Protein AF-A0A5B0ICY9-F1 (afdb_monomer)

pLDDT: mean 80.34, std 13.55, range [51.31, 96.56]

Sequence (49 aa):
VITAMSQDPPPRRLVLGNSGYDAVVETLEKDLAEIRRNEDLSRSADFPA

Radius of gyration: 16.91 Å; Cα contacts (8 Å, |Δi|>4): 9; chains: 1; bounding box: 38×29×36 Å

Structure (mmCIF, N/CA/C/O backbone):
data_AF-A0A5B0ICY9-F1
#
_entry.id   AF-A0A5B0ICY9-F1
#
loop_
_atom_site.group_PDB
_atom_site.id
_atom_site.type_symbol
_atom_site.label_atom_id
_atom_site.label_alt_id
_atom_site.label_comp_id
_atom_site.label_asym_id
_atom_site.label_entity_id
_atom_site.label_seq_id
_atom_site.pdbx_PDB_ins_code
_atom_site.Cartn_x
_atom_site.Cartn_y
_atom_site.Cartn_z
_atom_site.occupancy
_atom_site.B_iso_or_equiv
_atom_site.auth_seq_id
_atom_site.auth_comp_id
_atom_site.auth_asym_id
_atom_site.auth_atom_id
_atom_site.pdbx_PDB_model_num
ATOM 1 N N . VAL A 1 1 ? -12.651 -1.398 18.491 1.00 51.41 1 VAL A N 1
ATOM 2 C CA . VAL A 1 1 ? -11.294 -2.005 18.518 1.00 51.41 1 VAL A CA 1
ATOM 3 C C . VAL A 1 1 ? -11.323 -3.475 18.942 1.00 51.41 1 VAL A C 1
ATOM 5 O O . VAL A 1 1 ? -10.642 -4.263 18.306 1.00 51.41 1 VAL A O 1
ATOM 8 N N . ILE A 1 2 ? -12.158 -3.879 19.912 1.00 51.31 2 ILE A N 1
ATOM 9 C CA . ILE A 1 2 ? -12.286 -5.286 20.361 1.00 51.31 2 ILE A CA 1
ATOM 10 C C . ILE A 1 2 ? -12.660 -6.267 19.225 1.00 51.31 2 ILE A C 1
ATOM 12 O O . ILE A 1 2 ? -12.165 -7.385 19.201 1.00 51.31 2 ILE A O 1
ATOM 16 N N . THR A 1 3 ? -13.435 -5.837 18.226 1.00 57.97 3 THR A N 1
ATOM 17 C CA . THR A 1 3 ? -13.899 -6.700 17.120 1.00 57.97 3 THR A CA 1
ATOM 18 C C . THR A 1 3 ? -12.806 -7.101 16.119 1.00 57.97 3 THR A C 1
ATOM 20 O O . THR A 1 3 ? -12.889 -8.164 15.516 1.00 57.97 3 THR A O 1
ATOM 23 N N . ALA A 1 4 ? -11.767 -6.281 15.925 1.00 55.38 4 ALA A N 1
ATOM 24 C CA . ALA A 1 4 ? -10.729 -6.556 14.923 1.00 55.38 4 ALA A CA 1
ATOM 25 C C . ALA A 1 4 ? -9.728 -7.631 15.382 1.00 55.38 4 ALA A C 1
ATOM 27 O O . ALA A 1 4 ? -9.154 -8.330 14.554 1.00 55.38 4 ALA A O 1
ATOM 28 N N . MET A 1 5 ? -9.557 -7.800 16.698 1.00 58.53 5 MET A N 1
ATOM 29 C CA . MET A 1 5 ? -8.723 -8.863 17.273 1.00 58.53 5 MET A CA 1
ATOM 30 C C . MET A 1 5 ? -9.427 -10.226 17.314 1.00 58.53 5 MET A C 1
ATOM 32 O O . MET A 1 5 ? -8.812 -11.210 17.700 1.00 58.53 5 MET A O 1
ATOM 36 N N . SER A 1 6 ? -10.707 -10.287 16.933 1.00 60.69 6 SER A N 1
ATOM 37 C CA . SER A 1 6 ? -11.484 -11.531 16.856 1.00 60.69 6 SER A CA 1
ATOM 38 C C . SER A 1 6 ? -11.372 -12.234 15.496 1.00 60.69 6 SER A C 1
ATOM 40 O O . SER A 1 6 ? -12.019 -13.258 15.301 1.00 60.69 6 SER A O 1
ATOM 42 N N . GLN A 1 7 ? -10.607 -11.686 14.542 1.00 62.00 7 GLN A N 1
ATOM 43 C CA . GLN A 1 7 ? -10.331 -12.370 13.276 1.00 62.00 7 GLN A CA 1
ATOM 44 C C . GLN A 1 7 ? -9.257 -13.442 13.481 1.00 62.00 7 GLN A C 1
ATOM 46 O O . GLN A 1 7 ? -8.274 -13.192 14.176 1.00 62.00 7 GLN A O 1
ATOM 51 N N . ASP A 1 8 ? -9.448 -14.611 12.867 1.00 62.47 8 ASP A N 1
ATOM 52 C CA . ASP A 1 8 ? -8.479 -15.706 12.870 1.00 62.47 8 ASP A CA 1
ATOM 53 C C . ASP A 1 8 ? -8.028 -16.001 11.424 1.00 62.47 8 ASP A C 1
ATOM 55 O O . ASP A 1 8 ? -8.838 -16.486 10.625 1.00 62.47 8 ASP A O 1
ATOM 59 N N . PRO A 1 9 ? -6.780 -15.659 11.042 1.00 67.56 9 PRO A N 1
ATOM 60 C CA . PRO A 1 9 ? -5.722 -15.083 11.877 1.00 67.56 9 PRO A CA 1
ATOM 61 C C . PRO A 1 9 ? -5.902 -13.572 12.131 1.00 67.56 9 PRO A C 1
ATOM 63 O O . PRO A 1 9 ? -6.445 -12.856 11.282 1.00 67.56 9 PRO A O 1
ATOM 66 N N . PRO A 1 10 ? -5.401 -13.047 13.265 1.00 64.38 10 PRO A N 1
ATOM 67 C CA . PRO A 1 10 ? -5.530 -11.634 13.593 1.00 64.38 10 PRO A CA 1
ATOM 68 C C . PRO A 1 10 ? -4.783 -10.761 12.573 1.00 64.38 10 PRO A C 1
ATOM 70 O O . PRO A 1 10 ? -3.702 -11.135 12.095 1.00 64.38 10 PRO A O 1
ATOM 73 N N . PRO A 1 11 ? -5.316 -9.572 12.237 1.00 73.12 11 PRO A N 1
ATOM 74 C CA . PRO A 1 11 ? -4.693 -8.702 11.254 1.00 73.12 11 PRO A CA 1
ATOM 75 C C . PRO A 1 11 ? -3.318 -8.244 11.751 1.00 73.12 11 PRO A C 1
ATOM 77 O O . PRO A 1 11 ? -3.187 -7.667 12.828 1.00 73.12 11 PRO A O 1
ATOM 80 N N . ARG A 1 12 ? -2.280 -8.453 10.929 1.00 77.25 12 ARG A N 1
ATOM 81 C CA . ARG A 1 12 ? -0.895 -8.037 11.233 1.00 77.25 12 ARG A CA 1
ATOM 82 C C . ARG A 1 12 ? -0.738 -6.520 11.399 1.00 77.25 12 ARG A C 1
ATOM 84 O O . ARG A 1 12 ? 0.211 -6.069 12.032 1.00 77.25 12 ARG A O 1
ATOM 91 N N . ARG A 1 13 ? -1.644 -5.727 10.821 1.00 76.44 13 ARG A N 1
ATOM 92 C CA . ARG A 1 13 ? -1.662 -4.265 10.924 1.00 76.44 13 ARG A CA 1
ATOM 93 C C . ARG A 1 13 ? -3.110 -3.788 10.883 1.00 76.44 13 ARG A C 1
ATOM 95 O O . ARG A 1 13 ? -3.840 -4.138 9.961 1.00 76.44 13 ARG A O 1
ATOM 102 N N . LEU A 1 14 ? -3.513 -2.999 11.874 1.00 80.12 14 LEU A N 1
ATOM 103 C CA . LEU A 1 14 ? -4.835 -2.381 11.936 1.00 80.12 14 LEU A CA 1
ATOM 104 C C . LEU A 1 14 ? -4.661 -0.865 11.903 1.00 80.12 14 LEU A C 1
ATOM 106 O O . LEU A 1 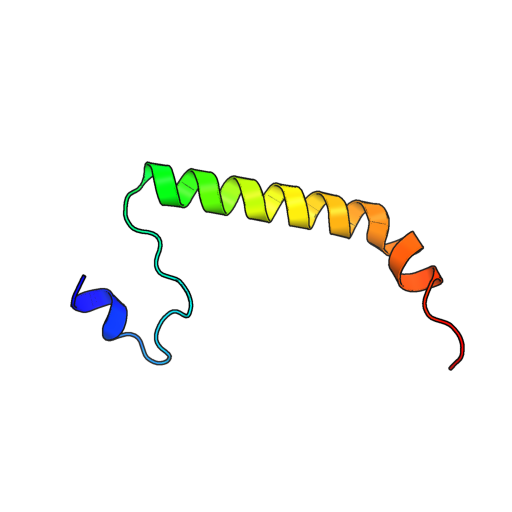14 ? -4.154 -0.278 12.857 1.00 80.12 14 LEU A O 1
ATOM 110 N N . VAL A 1 15 ? -5.063 -0.239 10.800 1.00 80.12 15 VAL A N 1
ATOM 111 C CA . VAL A 1 15 ? -5.055 1.220 10.676 1.00 80.12 15 VAL A CA 1
ATOM 112 C C . VAL A 1 15 ? -6.364 1.756 11.242 1.00 80.12 15 VAL A C 1
ATOM 114 O O . VAL A 1 15 ? -7.444 1.306 10.864 1.00 80.12 15 VAL A O 1
ATOM 117 N N . LEU A 1 16 ? -6.264 2.684 12.192 1.00 82.06 16 LEU A N 1
ATOM 118 C CA . LEU A 1 16 ? -7.418 3.286 12.849 1.00 82.06 16 LEU A CA 1
ATOM 119 C C . LEU A 1 16 ? -7.700 4.661 12.240 1.00 82.06 16 LEU A C 1
ATOM 121 O O . LEU A 1 16 ? -6.816 5.513 12.194 1.00 82.06 16 LEU A O 1
ATOM 125 N N . GLY A 1 17 ? -8.949 4.875 11.826 1.00 80.81 17 GLY A N 1
ATOM 126 C CA . GLY A 1 17 ? -9.401 6.109 11.180 1.00 80.81 17 GLY A CA 1
ATOM 127 C C . GLY A 1 17 ? -9.434 5.995 9.655 1.00 80.81 17 GLY A C 1
ATOM 128 O O 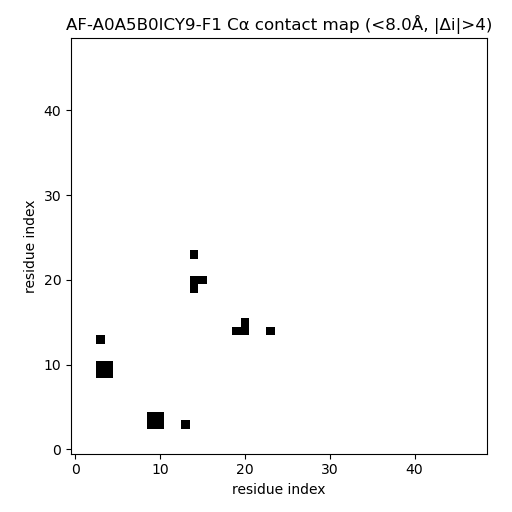. GLY A 1 17 ? -8.506 5.470 9.045 1.00 80.81 17 GLY A O 1
ATOM 129 N N . ASN A 1 18 ? -10.515 6.493 9.044 1.00 78.69 18 ASN A N 1
ATOM 130 C CA . ASN A 1 18 ? -10.769 6.342 7.606 1.00 78.69 18 ASN A CA 1
ATOM 131 C C . ASN A 1 18 ? -9.707 7.050 6.754 1.00 78.69 18 ASN A C 1
ATOM 133 O O . ASN A 1 18 ? -9.120 6.446 5.871 1.00 78.69 18 ASN A O 1
ATOM 137 N N . SER A 1 19 ? -9.375 8.298 7.097 1.00 82.75 19 SER A N 1
ATOM 138 C CA . SER A 1 19 ? -8.339 9.063 6.391 1.00 82.75 19 SER A CA 1
ATOM 139 C C . SER A 1 19 ? -6.945 8.444 6.518 1.00 82.75 19 SER A C 1
ATOM 141 O O . SER A 1 19 ? -6.158 8.489 5.578 1.00 82.75 19 SER A O 1
ATOM 143 N N . GLY A 1 20 ? -6.636 7.850 7.675 1.00 83.31 20 GLY A N 1
ATOM 144 C CA . GLY A 1 20 ? -5.381 7.131 7.885 1.00 83.31 20 GLY A CA 1
ATOM 145 C C . GLY A 1 20 ? -5.311 5.850 7.057 1.00 83.31 20 GLY A C 1
ATOM 146 O O . GLY A 1 20 ? -4.252 5.531 6.522 1.00 83.31 20 GLY A O 1
ATOM 147 N N . TYR A 1 21 ? -6.432 5.134 6.930 1.00 87.56 21 TYR A N 1
ATOM 148 C CA . TYR A 1 21 ? -6.534 3.950 6.080 1.00 87.56 21 TYR A CA 1
ATOM 149 C C . TYR A 1 21 ? -6.270 4.305 4.615 1.00 87.56 21 TYR A C 1
ATOM 151 O O . TYR A 1 21 ? -5.372 3.719 4.012 1.00 87.56 21 TYR A O 1
ATOM 159 N N . ASP A 1 22 ? -6.966 5.317 4.092 1.00 88.50 22 ASP A N 1
ATOM 160 C CA . ASP A 1 22 ? -6.830 5.756 2.700 1.00 88.50 22 ASP A CA 1
ATOM 161 C C . ASP A 1 22 ? -5.382 6.174 2.378 1.00 88.50 22 ASP A C 1
ATOM 163 O O . ASP A 1 22 ? -4.814 5.735 1.380 1.00 88.50 22 ASP A O 1
ATOM 167 N N . ALA A 1 23 ? -4.731 6.929 3.271 1.00 89.81 23 ALA A N 1
ATOM 16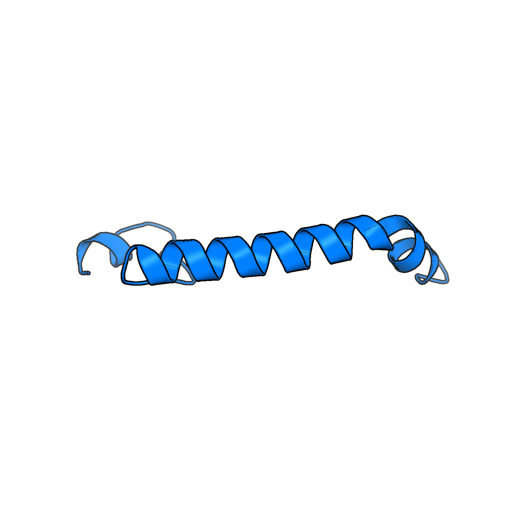8 C CA . ALA A 1 23 ? -3.344 7.369 3.090 1.00 89.81 23 ALA A CA 1
ATOM 169 C C . ALA A 1 23 ? -2.323 6.213 3.100 1.00 89.81 23 ALA A C 1
ATOM 171 O O . ALA A 1 23 ? -1.341 6.226 2.351 1.00 89.81 23 ALA A O 1
ATOM 172 N N . VAL A 1 24 ? -2.533 5.204 3.955 1.00 90.31 24 VAL A N 1
ATOM 173 C CA . VAL A 1 24 ? -1.663 4.018 4.008 1.00 90.31 24 VAL A CA 1
ATOM 174 C C . VAL A 1 24 ? -1.841 3.170 2.755 1.00 90.31 24 VAL A C 1
ATOM 176 O O . VAL A 1 24 ? -0.844 2.713 2.196 1.00 90.31 24 VAL A O 1
ATOM 179 N N . VAL A 1 25 ? -3.082 2.976 2.304 1.00 93.44 25 VAL A N 1
ATOM 180 C CA . VAL A 1 25 ? -3.375 2.249 1.063 1.00 93.44 25 VAL A CA 1
ATOM 181 C C . VAL A 1 25 ? -2.726 2.953 -0.125 1.00 93.44 25 VAL A C 1
ATOM 183 O O . VAL A 1 25 ? -1.966 2.318 -0.849 1.00 93.44 25 VAL A O 1
ATOM 186 N N . GLU A 1 26 ? -2.919 4.266 -0.263 1.00 94.81 26 GLU A N 1
ATOM 187 C CA . GLU A 1 26 ? -2.341 5.051 -1.360 1.00 94.81 26 GLU A CA 1
ATOM 188 C C . GLU A 1 26 ? -0.808 4.944 -1.403 1.00 94.81 26 GLU A C 1
ATOM 190 O O . GLU A 1 26 ? -0.212 4.811 -2.472 1.00 94.81 26 GLU A O 1
ATOM 195 N N . THR A 1 27 ? -0.155 4.982 -0.240 1.00 94.62 27 THR A N 1
ATOM 196 C CA . THR A 1 27 ? 1.307 4.853 -0.150 1.00 94.62 27 THR A CA 1
ATOM 197 C C . THR A 1 27 ? 1.770 3.477 -0.627 1.00 94.62 27 THR A C 1
ATOM 199 O O . THR A 1 27 ? 2.644 3.383 -1.483 1.00 94.62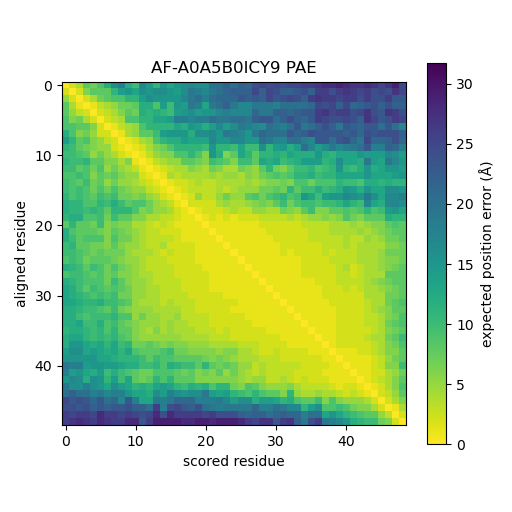 27 THR A O 1
ATOM 202 N N . LEU A 1 28 ? 1.142 2.405 -0.134 1.00 95.31 28 LEU A N 1
ATOM 203 C CA . LEU A 1 28 ? 1.501 1.037 -0.516 1.00 95.31 28 LEU A CA 1
ATOM 204 C C . LEU A 1 28 ? 1.239 0.759 -2.001 1.00 95.31 28 LEU A C 1
ATOM 206 O O . LEU A 1 28 ? 1.997 0.027 -2.634 1.00 95.31 28 LEU A O 1
ATOM 210 N N . GLU A 1 29 ? 0.182 1.337 -2.568 1.00 96.56 29 GLU A N 1
ATOM 211 C CA . GLU A 1 29 ? -0.110 1.227 -3.997 1.00 96.56 29 GLU A CA 1
ATOM 212 C C . GLU A 1 29 ? 0.932 1.949 -4.855 1.00 96.56 29 GLU A C 1
ATOM 214 O O . GLU A 1 29 ? 1.336 1.413 -5.890 1.00 96.56 29 GLU A O 1
ATOM 219 N N . LYS A 1 30 ? 1.407 3.126 -4.424 1.00 95.88 30 LYS A N 1
ATOM 220 C CA . LYS A 1 30 ? 2.497 3.847 -5.099 1.00 95.88 30 LYS A CA 1
ATOM 221 C C . LYS A 1 30 ? 3.790 3.043 -5.082 1.00 95.88 30 LYS A C 1
ATOM 223 O O . LYS A 1 30 ? 4.374 2.835 -6.146 1.00 95.88 30 LYS A O 1
ATOM 228 N N . ASP A 1 31 ? 4.175 2.531 -3.918 1.00 95.62 31 ASP A N 1
ATOM 229 C CA . ASP A 1 31 ? 5.379 1.711 -3.764 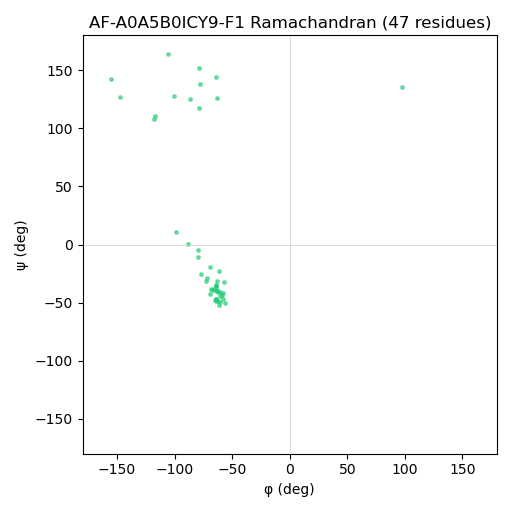1.00 95.62 31 ASP A CA 1
ATOM 230 C C . ASP A 1 31 ? 5.289 0.443 -4.631 1.00 95.62 31 ASP A C 1
ATOM 232 O O . ASP A 1 31 ? 6.216 0.096 -5.364 1.00 95.62 31 ASP A O 1
ATOM 236 N N . LEU A 1 32 ? 4.134 -0.235 -4.623 1.00 95.44 32 LEU A N 1
ATOM 237 C CA . LEU A 1 32 ? 3.907 -1.417 -5.454 1.00 95.44 32 LEU A CA 1
ATOM 238 C C . LEU A 1 32 ? 3.958 -1.091 -6.951 1.00 95.44 32 LEU A C 1
ATOM 240 O O . LEU A 1 32 ? 4.491 -1.880 -7.735 1.00 95.44 32 LEU A O 1
ATOM 244 N N . ALA A 1 33 ? 3.398 0.046 -7.365 1.00 95.88 33 ALA A N 1
ATOM 245 C CA . ALA A 1 33 ? 3.451 0.485 -8.752 1.00 95.88 33 ALA A CA 1
ATOM 246 C C . ALA A 1 33 ? 4.894 0.755 -9.197 1.00 95.88 33 ALA A C 1
ATOM 248 O O . ALA A 1 33 ? 5.253 0.400 -10.318 1.00 95.88 33 ALA A O 1
ATOM 249 N N . GLU A 1 34 ? 5.725 1.340 -8.335 1.00 93.38 34 GLU A N 1
ATOM 250 C CA . GLU A 1 34 ? 7.146 1.551 -8.611 1.00 93.38 34 GLU A CA 1
ATOM 251 C C . GLU A 1 34 ? 7.90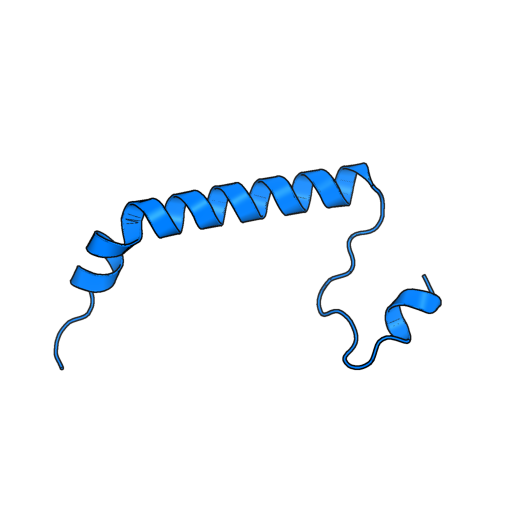3 0.225 -8.752 1.00 93.38 34 GLU A C 1
ATOM 253 O O . GLU A 1 34 ? 8.611 0.026 -9.739 1.00 93.38 34 GLU A O 1
ATOM 258 N N . ILE A 1 35 ? 7.694 -0.717 -7.828 1.00 93.00 35 ILE A N 1
ATOM 259 C CA . ILE A 1 35 ? 8.315 -2.048 -7.893 1.00 93.00 35 ILE A CA 1
ATOM 260 C C . ILE A 1 35 ? 7.933 -2.758 -9.194 1.00 93.00 35 ILE A C 1
ATOM 262 O O . ILE A 1 35 ? 8.799 -3.276 -9.893 1.00 93.00 35 ILE A O 1
ATOM 266 N N . ARG A 1 36 ? 6.645 -2.746 -9.559 1.00 92.88 36 ARG A N 1
ATOM 267 C CA . ARG A 1 36 ? 6.162 -3.376 -10.798 1.00 92.88 36 ARG A CA 1
ATOM 268 C C . ARG A 1 36 ? 6.736 -2.729 -12.056 1.00 92.88 36 ARG A C 1
ATOM 270 O O . ARG A 1 36 ? 7.011 -3.434 -13.017 1.00 92.88 36 ARG A O 1
ATOM 277 N 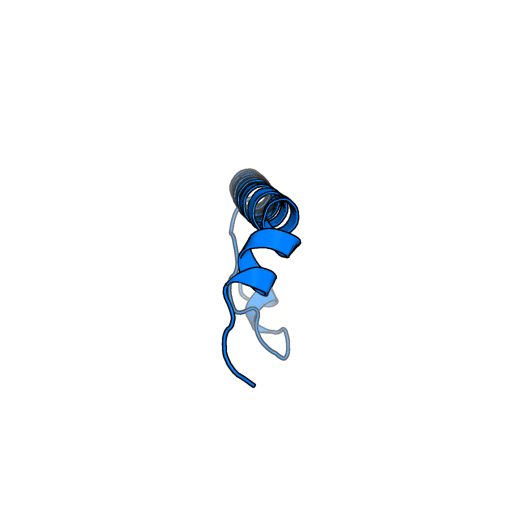N . ARG A 1 37 ? 6.950 -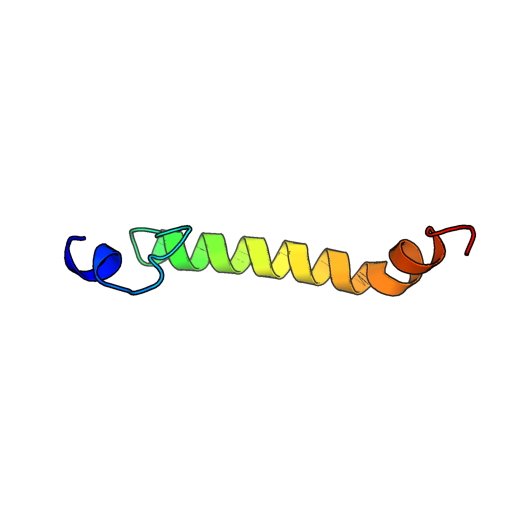1.408 -12.068 1.00 93.06 37 ARG A N 1
ATOM 278 C CA . ARG A 1 37 ? 7.609 -0.724 -13.201 1.00 93.06 37 ARG A CA 1
ATOM 279 C C . ARG A 1 37 ? 9.048 -1.187 -13.401 1.00 93.06 37 ARG A C 1
ATOM 281 O O . ARG A 1 37 ? 9.520 -1.195 -14.531 1.00 93.06 37 ARG A O 1
ATOM 288 N N . ASN A 1 38 ? 9.722 -1.557 -12.319 1.00 89.81 38 ASN A N 1
ATOM 289 C CA . ASN A 1 38 ? 11.116 -1.982 -12.333 1.00 89.81 38 ASN A CA 1
ATOM 290 C C . ASN A 1 38 ? 11.275 -3.512 -12.324 1.00 89.81 38 ASN A C 1
ATOM 292 O O . ASN A 1 38 ? 12.390 -3.994 -12.148 1.00 89.81 38 ASN A O 1
ATOM 296 N N . GLU A 1 39 ? 10.195 -4.278 -12.524 1.00 88.44 39 GLU A N 1
ATOM 297 C CA . GLU A 1 39 ? 10.190 -5.739 -12.383 1.00 88.44 39 GLU A CA 1
ATOM 298 C C . GLU A 1 39 ? 11.238 -6.426 -13.268 1.00 88.44 39 GLU A C 1
ATOM 300 O O . GLU A 1 39 ? 12.035 -7.217 -12.764 1.00 88.44 39 GLU A O 1
ATOM 305 N N . ASP A 1 40 ? 11.282 -6.092 -14.560 1.00 85.25 40 ASP A N 1
ATOM 306 C CA . ASP A 1 40 ? 12.233 -6.690 -15.505 1.00 85.25 40 ASP A CA 1
ATOM 307 C C . ASP A 1 40 ? 13.685 -6.409 -15.099 1.00 85.25 40 ASP A C 1
ATOM 309 O O . ASP A 1 40 ? 14.529 -7.307 -15.123 1.00 85.25 40 ASP A O 1
ATOM 313 N N . LEU A 1 41 ? 13.970 -5.181 -14.647 1.00 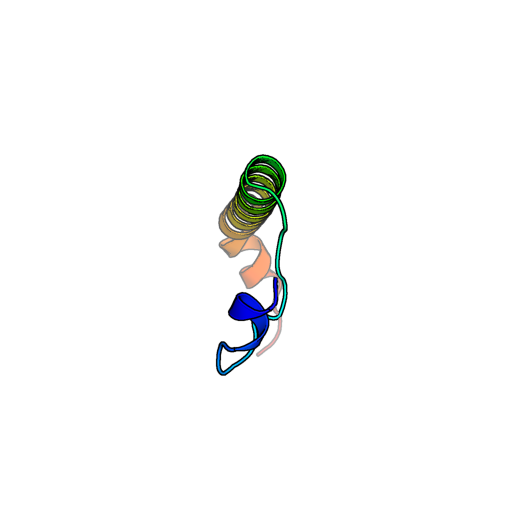87.62 41 LEU A N 1
ATOM 314 C CA . LEU A 1 41 ? 15.290 -4.795 -14.151 1.00 87.62 41 LEU A CA 1
ATOM 315 C C . LEU A 1 41 ? 15.641 -5.567 -12.874 1.00 87.62 41 LEU A C 1
ATOM 317 O O . LEU A 1 41 ? 16.724 -6.143 -12.789 1.00 87.62 41 LEU A O 1
ATOM 321 N N . SER A 1 42 ? 14.729 -5.625 -11.901 1.00 85.31 42 SER A N 1
ATOM 322 C CA . SER A 1 42 ? 14.944 -6.336 -10.639 1.00 85.31 42 SER A CA 1
ATOM 323 C C . SER A 1 42 ? 15.165 -7.833 -10.846 1.00 85.31 42 SER A C 1
ATOM 325 O O . SER A 1 42 ? 16.047 -8.405 -10.215 1.00 85.31 42 SER A O 1
ATOM 327 N N . ARG A 1 43 ? 14.416 -8.466 -11.754 1.00 85.81 43 ARG A N 1
ATOM 328 C CA . ARG A 1 43 ? 14.579 -9.890 -12.083 1.00 85.81 43 ARG A CA 1
ATOM 329 C C . ARG A 1 43 ? 15.838 -10.168 -12.897 1.00 85.81 43 ARG A C 1
ATOM 331 O O . ARG A 1 43 ? 16.424 -11.230 -12.746 1.00 85.81 43 ARG A O 1
ATOM 338 N N . SER A 1 44 ? 16.271 -9.223 -13.733 1.00 83.56 44 SER A N 1
ATOM 339 C CA . SER A 1 44 ? 17.535 -9.340 -14.473 1.00 83.56 44 SER A CA 1
ATOM 340 C C . SER A 1 44 ? 18.778 -9.238 -13.581 1.00 83.56 44 SER A C 1
ATOM 342 O O . SER A 1 44 ? 19.854 -9.670 -13.988 1.00 83.56 44 SER A O 1
ATOM 344 N N . ALA A 1 45 ? 18.634 -8.670 -12.377 1.00 83.25 45 ALA A N 1
ATOM 345 C CA . ALA A 1 45 ? 19.720 -8.516 -11.414 1.00 83.25 45 ALA A CA 1
ATOM 346 C C . ALA A 1 45 ? 20.026 -9.799 -10.615 1.00 83.25 45 ALA A C 1
ATOM 348 O O . ALA A 1 45 ? 21.058 -9.849 -9.947 1.00 83.25 45 ALA A O 1
ATOM 349 N N . ASP A 1 46 ? 19.180 -10.832 -10.689 1.00 80.06 46 ASP A N 1
ATOM 350 C CA . ASP A 1 46 ? 19.455 -12.140 -10.079 1.00 80.06 46 ASP A CA 1
ATOM 351 C C . ASP A 1 46 ? 20.426 -12.959 -10.963 1.00 80.06 46 ASP A C 1
ATOM 353 O O . ASP A 1 46 ? 20.108 -13.285 -12.108 1.00 80.06 46 ASP A O 1
ATOM 357 N N . PHE A 1 47 ? 21.622 -13.291 -10.440 1.00 62.28 47 PHE A N 1
ATOM 358 C CA . PHE A 1 47 ? 22.665 -14.100 -11.112 1.00 62.28 47 PHE A CA 1
ATOM 359 C C . PHE A 1 47 ? 23.623 -14.813 -10.114 1.00 62.28 47 PHE A C 1
ATOM 361 O O . PHE A 1 47 ? 24.057 -14.147 -9.170 1.00 62.28 47 PHE A O 1
ATOM 368 N N . PRO A 1 48 ? 24.094 -16.073 -10.346 1.00 75.38 48 PRO A N 1
ATOM 369 C CA . PRO A 1 48 ? 23.629 -17.118 -11.271 1.00 75.38 48 PRO A CA 1
ATOM 370 C C . PRO A 1 48 ? 22.882 -18.298 -10.602 1.00 75.38 48 PRO A C 1
ATOM 372 O O . PRO A 1 48 ? 22.970 -18.519 -9.393 1.00 75.38 48 PRO A O 1
ATOM 375 N N . ALA A 1 49 ? 22.182 -19.030 -11.482 1.00 57.28 49 ALA A N 1
ATOM 376 C CA . ALA A 1 49 ? 21.343 -20.222 -11.305 1.00 57.28 49 ALA A CA 1
ATOM 377 C C . ALA A 1 49 ? 22.048 -21.492 -10.795 1.00 57.28 49 ALA A C 1
ATOM 379 O O . ALA A 1 49 ? 23.280 -21.615 -10.987 1.00 57.28 49 ALA A O 1
#

Solvent-accessible surface area (backbone atoms only — not comparable to full-atom values): 3176 Å² total; per-residue (Å²): 117,79,72,60,69,69,40,90,76,55,66,95,72,82,72,76,56,70,69,54,38,53,54,52,50,54,49,53,52,52,54,50,52,53,51,61,73,41,39,71,61,60,61,67,69,66,80,86,133

Foldseek 3Di:
DVVQVPDVVRDPDDQPDPVRVVVVVVVVVVVVVVCVVCVVVVVVPDDDD

Mean predicted aligned error: 9.02 Å

Secondary structure (DSSP, 8-state):
-TTGGGSSSPPS----SHHHHHHHHHHHHHHHHHHHHTHHHHHHT----